Protein AF-A0A5K1JCV7-F1 (afdb_monomer_lite)

Sequence (174 aa):
MKKRFTVLFACLVVMIGLAACSSNNKSEEPQYVDDTAMETIAKGYEARQDVISEMEQNGENTETSKAYKKFINTELDIDKELKDAKFKDSQMQEDVLSYINSLQGQLDVVENNSPSSDSFYTEWSDAYDKRSSALKVLVEKYDLTVSDKYKDDFDDIVANGTAATKKNEQADGQ

pLDDT: mean 85.9, std 20.49, range [32.56, 98.88]

Organism: NCBI:txid74426

Secondary structure (DSSP, 8-state)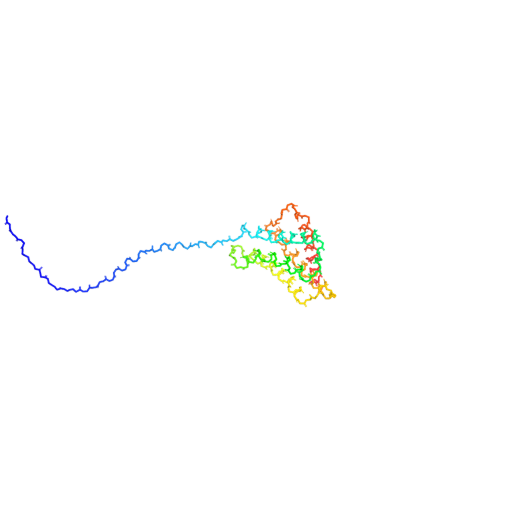:
-------------------------------B-TTTHHHHHHHHHHHHHHHHHHHHHTT--SSSHHHHHHHHHHHHHHHGGGTS-B-SSHHHHHHHHHHHHHHHHHHHHHHHS-TTSHHHHHHHHHHHHHHHHHHHHHHHHH-----GGGHHHHHHHHHHHHHHHHHHHHHHT-

Radius of gyration: 29.55 Å; chains: 1; bounding box: 93×77×57 Å

Structure (mmCIF, N/CA/C/O backbone):
data_AF-A0A5K1JCV7-F1
#
_entry.id   AF-A0A5K1JCV7-F1
#
loop_
_atom_site.group_PDB
_atom_site.id
_atom_site.type_symbol
_atom_site.label_atom_id
_atom_site.label_alt_id
_atom_site.label_comp_id
_atom_site.label_asym_id
_atom_site.label_entity_id
_atom_site.label_seq_id
_atom_site.pdbx_PDB_ins_code
_atom_site.Cartn_x
_atom_site.Cartn_y
_atom_site.Cartn_z
_atom_site.occupancy
_atom_site.B_iso_or_equiv
_atom_site.auth_seq_id
_atom_site.auth_comp_id
_atom_site.auth_asym_id
_atom_site.auth_atom_id
_atom_site.pdbx_PDB_model_num
ATOM 1 N N . MET A 1 1 ? -69.815 57.178 33.470 1.00 33.91 1 MET A N 1
ATOM 2 C CA . MET A 1 1 ? -69.614 58.157 32.377 1.00 33.91 1 MET A CA 1
ATOM 3 C C . MET A 1 1 ? -68.323 58.912 32.624 1.00 33.91 1 MET A C 1
ATOM 5 O O . MET A 1 1 ? -68.276 59.577 33.641 1.00 33.91 1 MET A O 1
ATOM 9 N N . LYS A 1 2 ? -67.384 58.870 31.660 1.00 32.56 2 LYS A N 1
ATOM 10 C CA . LYS A 1 2 ? -66.310 59.864 31.426 1.00 32.56 2 LYS A CA 1
ATOM 11 C C . LYS A 1 2 ? -65.261 59.989 32.554 1.00 32.56 2 LYS A C 1
ATOM 13 O O . LYS A 1 2 ? -65.594 59.969 33.718 1.00 32.56 2 LYS A O 1
ATOM 18 N N . LYS A 1 3 ? -63.969 60.179 32.325 1.00 34.06 3 LYS A N 1
ATOM 19 C CA . LYS A 1 3 ? -63.093 60.266 31.153 1.00 34.06 3 LYS A CA 1
ATOM 20 C C . LYS A 1 3 ? -61.672 60.183 31.738 1.00 34.06 3 LYS A C 1
ATOM 22 O O . LYS A 1 3 ? -61.443 60.625 32.858 1.00 34.06 3 LYS A O 1
ATOM 27 N N . ARG A 1 4 ? -60.749 59.616 30.967 1.00 47.28 4 ARG A N 1
ATOM 28 C CA . ARG A 1 4 ? -59.313 59.533 31.264 1.00 47.28 4 ARG A CA 1
ATOM 29 C C . ARG A 1 4 ? -58.682 60.932 31.314 1.00 47.28 4 ARG A C 1
ATOM 31 O O . ARG A 1 4 ? -58.948 61.707 30.405 1.00 47.28 4 ARG A O 1
ATOM 38 N N . PHE A 1 5 ? -57.835 61.184 32.311 1.00 44.97 5 PHE A N 1
ATOM 39 C CA . PHE A 1 5 ? -56.805 62.237 32.390 1.00 44.97 5 PHE A CA 1
ATOM 40 C C . PHE A 1 5 ? -55.747 61.689 33.366 1.00 44.97 5 PHE A C 1
ATOM 42 O O . PHE A 1 5 ? -56.102 61.360 34.491 1.00 44.97 5 PHE A O 1
ATOM 49 N N . THR A 1 6 ? -54.555 61.271 32.938 1.00 43.47 6 THR A N 1
ATOM 50 C CA . THR A 1 6 ? -53.340 62.055 32.613 1.00 43.47 6 THR A CA 1
ATOM 51 C C . THR A 1 6 ? -52.283 61.683 33.649 1.00 43.47 6 THR A C 1
ATOM 53 O O . THR A 1 6 ? -52.651 61.490 34.800 1.00 43.47 6 THR A O 1
ATOM 56 N N . VAL A 1 7 ? -51.016 61.574 33.230 1.00 48.09 7 VAL A N 1
ATOM 57 C CA . VAL A 1 7 ? -49.760 61.928 33.943 1.00 48.09 7 VAL A CA 1
ATOM 58 C C . VAL A 1 7 ? -48.628 61.161 33.230 1.00 48.09 7 VAL A C 1
ATOM 60 O O . VAL A 1 7 ? -48.697 59.946 33.097 1.00 48.09 7 VAL A O 1
ATOM 63 N N . LEU A 1 8 ? -47.802 61.858 32.438 1.00 42.03 8 LEU A N 1
ATOM 64 C CA . LEU A 1 8 ? -46.521 62.510 32.799 1.00 42.03 8 LEU A CA 1
ATOM 65 C C . LEU A 1 8 ? -45.375 61.467 32.834 1.00 42.03 8 LEU A C 1
ATOM 67 O O . LEU A 1 8 ? -45.424 60.544 33.630 1.00 42.03 8 LEU A O 1
ATOM 71 N N . PHE A 1 9 ? -44.501 61.399 31.826 1.00 40.94 9 PHE A N 1
ATOM 72 C CA . PHE A 1 9 ? -43.263 62.175 31.592 1.00 40.94 9 PHE A CA 1
ATOM 73 C C . PHE A 1 9 ? -42.030 61.665 32.368 1.00 40.94 9 PHE A C 1
ATOM 75 O O . PHE A 1 9 ? -42.054 61.564 33.587 1.00 40.94 9 PHE A O 1
ATOM 82 N N . ALA A 1 10 ? -40.951 61.489 31.593 1.00 38.91 10 ALA A N 1
ATOM 83 C CA . ALA A 1 10 ? -39.525 61.408 31.939 1.00 38.91 10 ALA A CA 1
ATOM 84 C C . ALA A 1 10 ? -38.915 60.076 32.438 1.00 38.91 10 ALA A C 1
ATOM 86 O O . ALA A 1 10 ? -39.069 59.687 33.586 1.00 38.91 10 ALA A O 1
ATOM 87 N N . CYS A 1 11 ? -38.111 59.500 31.527 1.00 35.22 11 CYS A N 1
ATOM 88 C CA . CYS A 1 11 ? -36.729 59.012 31.684 1.00 35.22 11 CYS A CA 1
ATOM 89 C C . CYS A 1 11 ? -36.390 58.034 32.824 1.00 35.22 11 CYS A C 1
ATOM 91 O O . CYS A 1 11 ? -36.505 58.393 33.985 1.00 35.22 11 CYS A O 1
ATOM 93 N N . LEU A 1 12 ? -35.768 56.885 32.504 1.00 34.41 12 LEU A N 1
ATOM 94 C CA . LEU A 1 12 ? -34.302 56.676 32.554 1.00 34.41 12 LEU A CA 1
ATOM 95 C C . LEU A 1 12 ? -33.937 55.166 32.417 1.00 34.41 12 LEU A C 1
ATOM 97 O O . LEU A 1 12 ? -34.594 54.308 32.989 1.00 34.41 12 LEU A O 1
ATOM 101 N N . VAL A 1 13 ? -32.823 54.908 31.717 1.00 45.09 13 VAL A N 1
ATOM 102 C CA . VAL A 1 13 ? -31.886 53.751 31.768 1.00 45.09 13 VAL A CA 1
ATOM 103 C C . VAL A 1 13 ? -32.326 52.343 31.316 1.00 45.09 13 VAL A C 1
ATOM 105 O O . VAL A 1 13 ? -32.918 51.560 32.046 1.00 45.09 13 VAL A O 1
ATOM 108 N N . VAL A 1 14 ? -31.866 52.008 30.104 1.00 46.94 14 VAL A N 1
ATOM 109 C CA . VAL A 1 14 ? -31.090 50.812 29.704 1.00 46.94 14 VAL A CA 1
ATOM 110 C C . VAL A 1 14 ? -30.945 49.685 30.744 1.00 46.94 14 VAL A C 1
ATOM 112 O O . VAL A 1 14 ? -30.194 49.815 31.703 1.00 46.94 14 VAL A O 1
ATOM 115 N N . MET A 1 15 ? -31.466 48.497 30.429 1.00 47.16 15 MET A N 1
ATOM 116 C CA . MET A 1 15 ? -30.740 47.255 30.707 1.00 47.16 15 MET A CA 1
ATOM 117 C C . MET A 1 15 ? -30.824 46.319 29.507 1.00 47.16 15 MET A C 1
ATOM 119 O O . MET A 1 15 ? -31.894 45.954 29.026 1.00 47.16 15 MET A O 1
ATOM 123 N N . ILE A 1 16 ? -29.634 45.987 29.024 1.00 54.09 16 ILE A N 1
ATOM 124 C CA . ILE A 1 16 ? -29.332 45.013 27.989 1.00 54.09 16 ILE A CA 1
ATOM 125 C C . ILE A 1 16 ? -29.766 43.644 28.513 1.00 54.09 16 ILE A C 1
ATOM 127 O O . ILE A 1 16 ? -29.122 43.073 29.386 1.00 54.09 16 ILE A O 1
ATOM 131 N N . GLY A 1 17 ? -30.862 43.124 27.974 1.00 45.66 17 GLY A N 1
ATOM 132 C CA . GLY A 1 17 ? -31.180 41.705 28.014 1.00 45.66 17 GLY A CA 1
ATOM 133 C C . GLY A 1 17 ? -30.948 41.140 26.624 1.00 45.66 17 GLY A C 1
ATOM 134 O O . GLY A 1 17 ? -31.877 41.090 25.822 1.00 45.66 17 GLY A O 1
ATOM 135 N N . LEU A 1 18 ? -29.707 40.759 26.312 1.00 46.28 18 LEU A N 1
ATOM 136 C CA . LEU A 1 18 ? -29.426 39.892 25.170 1.00 46.28 18 LEU A CA 1
ATOM 137 C C . LEU A 1 18 ? -30.075 38.534 25.457 1.00 46.28 18 LEU A C 1
ATOM 139 O O . LEU A 1 18 ? -29.442 37.626 25.985 1.00 46.28 18 LEU A O 1
ATOM 143 N N . ALA A 1 19 ? -31.343 38.383 25.084 1.00 53.62 19 ALA A N 1
ATOM 144 C CA . ALA A 1 19 ? -31.900 37.085 24.740 1.00 53.62 19 ALA A CA 1
ATOM 145 C C . ALA A 1 19 ? -31.336 36.689 23.365 1.00 53.62 19 ALA A C 1
ATOM 147 O O . ALA A 1 19 ? -32.049 36.640 22.367 1.00 53.62 19 ALA A O 1
ATOM 148 N N . ALA A 1 20 ? -30.020 36.473 23.302 1.00 44.03 20 ALA A N 1
ATOM 149 C CA . ALA A 1 20 ? -29.423 35.716 22.219 1.00 44.03 20 ALA A CA 1
ATOM 150 C C . ALA A 1 20 ? -29.732 34.257 22.540 1.00 44.03 20 ALA A C 1
ATOM 152 O O . ALA A 1 20 ? -29.146 33.667 23.448 1.00 44.03 20 ALA A O 1
ATOM 153 N N . CYS A 1 21 ? -30.756 33.734 21.868 1.00 48.34 21 CYS A N 1
ATOM 154 C CA . CYS A 1 21 ? -31.132 32.334 21.907 1.00 48.34 21 CYS A CA 1
ATOM 155 C C . CYS A 1 21 ? -29.874 31.470 21.849 1.00 48.34 21 CYS A C 1
ATOM 157 O O . CYS A 1 21 ? -29.039 31.645 20.966 1.00 48.34 21 CYS A O 1
ATOM 159 N N . SER A 1 22 ? -29.757 30.574 22.827 1.00 41.28 22 SER A N 1
ATOM 160 C CA . SER A 1 22 ? -28.771 29.506 22.868 1.00 41.28 22 SER A CA 1
ATOM 161 C C . SER A 1 22 ? -28.784 28.789 21.520 1.00 41.28 22 SER A C 1
ATOM 163 O O . SER A 1 22 ? -29.685 28.006 21.220 1.00 41.28 22 SER A O 1
ATOM 165 N N . SER A 1 23 ? -27.814 29.128 20.674 1.00 41.38 23 SER A N 1
ATOM 166 C CA . SER A 1 23 ? -27.478 28.336 19.508 1.00 41.38 23 SER A CA 1
ATOM 167 C C . SER A 1 23 ? -27.117 26.960 20.038 1.00 41.38 23 SER A C 1
ATOM 169 O O . SER A 1 23 ? -26.176 26.816 20.820 1.00 41.38 23 SER A O 1
ATOM 171 N N . ASN A 1 24 ? -27.921 25.978 19.649 1.00 48.03 24 ASN A N 1
ATOM 172 C CA . ASN A 1 24 ? -27.662 24.557 19.797 1.00 48.03 24 ASN A CA 1
ATOM 173 C C . ASN A 1 24 ? -26.322 24.230 19.114 1.00 48.03 24 ASN A C 1
ATOM 175 O O . ASN A 1 24 ? -26.288 23.733 17.993 1.00 48.03 24 ASN A O 1
ATOM 179 N N . ASN A 1 25 ? -25.208 24.502 19.787 1.00 43.91 25 ASN A N 1
ATOM 180 C CA . ASN A 1 25 ? -23.924 23.916 19.453 1.00 43.91 25 ASN A CA 1
ATOM 181 C C . ASN A 1 25 ? -23.976 22.483 19.975 1.00 43.91 25 ASN A C 1
ATOM 183 O O . ASN A 1 25 ? -23.444 22.176 21.041 1.00 43.91 25 ASN A O 1
ATOM 187 N N . LYS A 1 26 ? -24.668 21.604 19.241 1.00 44.78 26 LYS A N 1
ATOM 188 C CA . LYS A 1 26 ? -24.309 20.192 19.286 1.00 44.78 26 LYS A CA 1
ATOM 189 C C . LYS A 1 26 ? -22.849 20.167 18.860 1.00 44.78 26 LYS A C 1
ATOM 191 O O . LYS A 1 26 ? -22.553 20.473 17.710 1.00 44.78 26 LYS A O 1
ATOM 196 N N . SER A 1 27 ? -21.942 19.906 19.796 1.00 47.66 27 SER A N 1
ATOM 197 C CA . SER A 1 27 ? -20.624 19.424 19.416 1.00 47.66 27 SER A CA 1
ATOM 198 C C . SER A 1 27 ? -20.884 18.206 18.541 1.00 47.66 27 SER A C 1
ATOM 200 O O . SER A 1 27 ? -21.444 17.226 19.035 1.00 47.66 27 SER A O 1
ATOM 202 N N . GLU A 1 28 ? -20.605 18.299 17.243 1.00 63.03 28 GLU A N 1
ATOM 203 C CA . GLU A 1 28 ? -20.536 17.108 16.408 1.00 63.03 28 GLU A CA 1
ATOM 204 C C . GLU A 1 28 ? -19.524 16.195 17.099 1.00 63.03 28 GLU A C 1
ATOM 206 O O . GLU A 1 28 ? -18.369 16.586 17.301 1.00 63.03 28 GLU A O 1
ATOM 211 N N . GLU A 1 29 ? -19.988 15.048 17.604 1.00 64.38 29 GLU A N 1
ATOM 212 C CA . GLU A 1 29 ? -19.064 14.051 18.125 1.00 64.38 29 GLU A CA 1
ATOM 213 C C . GLU A 1 29 ? -18.050 13.759 17.017 1.00 64.38 29 GLU A C 1
ATOM 215 O O . GLU A 1 29 ? -18.445 13.644 15.852 1.00 64.38 29 GLU A O 1
ATOM 220 N N . PRO A 1 30 ? -16.745 13.718 17.335 1.00 73.31 30 PRO A N 1
ATOM 221 C CA . PRO A 1 30 ? -15.740 13.441 16.327 1.00 73.31 30 PRO A CA 1
ATOM 222 C C . PRO A 1 30 ? -16.081 12.121 15.635 1.00 73.31 30 PRO A C 1
ATOM 224 O O . PRO A 1 30 ? -16.185 11.085 16.286 1.00 73.31 30 PRO A O 1
ATOM 227 N N . GLN A 1 31 ? -16.274 12.175 14.317 1.00 86.81 31 GLN A N 1
ATOM 228 C CA . GLN A 1 31 ? -16.446 10.980 13.508 1.00 86.81 31 GLN A CA 1
ATOM 229 C C . GLN A 1 31 ? -15.107 10.243 13.477 1.00 86.81 31 GLN A C 1
ATOM 231 O O . GLN A 1 31 ? -14.126 10.750 12.928 1.00 86.81 31 GLN A O 1
ATOM 236 N N . TYR A 1 32 ? -15.074 9.088 14.132 1.00 94.94 32 TYR A N 1
ATOM 237 C CA . TYR A 1 32 ? -13.916 8.209 14.179 1.00 94.94 32 TYR A CA 1
ATOM 238 C C . TYR A 1 32 ? -13.933 7.242 12.995 1.00 94.94 32 TYR A C 1
ATOM 240 O O . TYR A 1 32 ? -15.008 6.809 12.580 1.00 94.94 32 TYR A O 1
ATOM 248 N N . VAL A 1 33 ? -12.760 6.921 12.448 1.00 97.06 33 VAL A N 1
ATOM 249 C CA . VAL A 1 33 ? -12.633 6.076 11.245 1.00 97.06 33 VAL A CA 1
ATOM 250 C C . VAL A 1 33 ? -12.242 4.628 11.542 1.00 97.06 33 VAL A C 1
ATOM 252 O O . VAL A 1 33 ? -12.013 3.878 10.600 1.00 97.06 33 VAL A O 1
ATOM 255 N N . ASP A 1 34 ? -12.178 4.223 12.813 1.00 97.19 34 ASP A N 1
ATOM 256 C CA . ASP A 1 34 ? -11.730 2.891 13.246 1.00 97.19 34 ASP A CA 1
ATOM 257 C C . ASP A 1 34 ? -12.453 1.751 12.500 1.00 97.19 34 ASP A C 1
ATOM 259 O O . ASP A 1 34 ? -11.813 0.819 12.023 1.00 97.19 34 ASP A O 1
ATOM 263 N N . ASP A 1 35 ? -13.771 1.876 12.306 1.00 96.19 35 ASP A N 1
ATOM 264 C CA . ASP A 1 35 ? -14.597 0.860 11.633 1.00 96.19 35 ASP A CA 1
ATOM 265 C C . ASP A 1 35 ? -14.448 0.860 10.097 1.00 96.19 35 ASP A C 1
ATOM 267 O O . ASP A 1 35 ? -14.880 -0.078 9.431 1.00 96.19 35 ASP A O 1
ATOM 271 N N . THR A 1 36 ? -13.868 1.913 9.512 1.00 97.19 36 THR A N 1
ATOM 272 C CA . THR A 1 36 ? -13.788 2.110 8.051 1.00 97.19 36 THR A CA 1
ATOM 273 C C . THR A 1 36 ? -12.361 2.154 7.513 1.00 97.19 36 THR A C 1
ATOM 275 O O . THR A 1 36 ? -12.161 2.076 6.304 1.00 97.19 36 THR A O 1
ATOM 278 N N . ALA A 1 37 ? -11.353 2.278 8.379 1.00 98.31 37 ALA A N 1
ATOM 279 C CA . ALA A 1 37 ? -9.964 2.459 7.967 1.00 98.31 37 ALA A CA 1
ATOM 280 C C . ALA A 1 37 ? -9.453 1.281 7.126 1.00 98.31 37 ALA A C 1
ATOM 282 O O . ALA A 1 37 ? -8.820 1.500 6.095 1.00 98.31 37 ALA A O 1
ATOM 283 N N . MET A 1 38 ? -9.772 0.043 7.521 1.00 98.69 38 MET A N 1
ATOM 284 C CA . MET A 1 38 ? -9.353 -1.145 6.768 1.00 98.69 38 MET A CA 1
ATOM 285 C C . MET A 1 38 ? -10.054 -1.238 5.411 1.00 98.69 38 MET A C 1
ATOM 287 O O . MET A 1 38 ? -9.424 -1.607 4.427 1.00 98.69 38 MET A O 1
ATOM 291 N N . GLU A 1 39 ? -11.324 -0.832 5.322 1.00 98.50 39 GLU A N 1
ATOM 292 C CA . GLU A 1 39 ? -12.042 -0.774 4.044 1.00 98.50 39 GLU A CA 1
ATOM 293 C C . GLU A 1 39 ? -11.408 0.252 3.092 1.00 98.50 39 GLU A C 1
ATOM 295 O O . GLU A 1 39 ? -11.267 -0.012 1.899 1.00 98.50 39 GLU A O 1
ATOM 300 N N . THR A 1 40 ? -11.000 1.417 3.604 1.00 98.56 40 THR A N 1
ATOM 301 C CA . THR A 1 40 ? -10.296 2.429 2.805 1.00 98.56 40 THR A CA 1
ATOM 302 C C . THR A 1 40 ? -8.951 1.906 2.302 1.00 98.56 40 THR A C 1
ATOM 304 O O . THR A 1 40 ? -8.694 1.996 1.105 1.00 98.56 40 THR A O 1
ATOM 307 N N . ILE A 1 41 ? -8.150 1.282 3.173 1.00 98.81 41 ILE A N 1
ATOM 308 C CA . ILE A 1 41 ? -6.852 0.697 2.798 1.00 98.81 41 ILE A CA 1
ATOM 309 C C . ILE A 1 41 ? -7.017 -0.415 1.760 1.00 98.81 41 ILE A C 1
ATOM 311 O O . ILE A 1 41 ? -6.268 -0.467 0.785 1.00 98.81 41 ILE A O 1
ATOM 315 N N . ALA A 1 42 ? -8.020 -1.281 1.926 1.00 98.88 42 ALA A N 1
ATOM 316 C CA . ALA A 1 42 ? -8.340 -2.307 0.942 1.00 98.88 42 ALA A CA 1
ATOM 317 C C . ALA A 1 42 ? -8.656 -1.677 -0.422 1.00 98.88 42 ALA A C 1
ATOM 319 O O . ALA A 1 42 ? -8.051 -2.053 -1.422 1.00 98.88 42 ALA A O 1
ATOM 320 N N . LYS A 1 43 ? -9.516 -0.650 -0.468 1.00 98.81 43 LYS A N 1
ATOM 321 C CA . LYS A 1 43 ? -9.820 0.080 -1.713 1.00 98.81 43 LYS A CA 1
ATOM 322 C C . LYS A 1 43 ? -8.575 0.698 -2.347 1.00 98.81 43 LYS A C 1
ATOM 324 O O . LYS A 1 43 ? -8.443 0.649 -3.569 1.00 98.81 43 LYS A O 1
ATOM 329 N N . GLY A 1 44 ? -7.675 1.268 -1.545 1.00 98.81 44 GLY A N 1
ATOM 330 C CA . GLY A 1 44 ? -6.396 1.806 -2.011 1.00 98.81 44 GLY A CA 1
ATOM 331 C C . GLY A 1 44 ? -5.537 0.735 -2.683 1.00 98.81 44 GLY A C 1
ATOM 332 O O . GLY A 1 44 ? -5.112 0.904 -3.832 1.00 98.81 44 GLY A O 1
ATOM 333 N N . TYR A 1 45 ? -5.338 -0.390 -1.992 1.00 98.81 45 TYR A N 1
ATOM 334 C CA . TYR A 1 45 ? -4.576 -1.531 -2.497 1.00 98.81 45 TYR A CA 1
ATOM 335 C C . TYR A 1 45 ? -5.162 -2.067 -3.809 1.00 98.81 45 TYR A C 1
ATOM 337 O O . TYR A 1 45 ? -4.446 -2.229 -4.799 1.00 98.81 45 TYR A O 1
ATOM 345 N N . GLU A 1 46 ? -6.471 -2.312 -3.842 1.00 98.88 46 GLU A N 1
ATOM 346 C CA . GLU A 1 46 ? -7.164 -2.869 -5.005 1.00 98.88 46 GLU A CA 1
ATOM 347 C C . GLU A 1 46 ? -7.130 -1.930 -6.209 1.00 98.88 46 GLU A C 1
ATOM 349 O O . GLU A 1 46 ? -6.866 -2.374 -7.325 1.00 98.88 46 GLU A O 1
ATOM 354 N N . ALA A 1 47 ? -7.315 -0.624 -5.996 1.00 98.81 47 ALA A N 1
ATOM 355 C CA . ALA A 1 47 ? -7.233 0.363 -7.068 1.00 98.81 47 ALA A CA 1
ATOM 356 C C . ALA A 1 47 ? -5.836 0.400 -7.705 1.00 98.81 47 ALA A C 1
ATOM 358 O O . ALA A 1 47 ? -5.699 0.569 -8.919 1.00 98.81 47 ALA A O 1
ATOM 359 N N . ARG A 1 48 ? -4.783 0.197 -6.906 1.00 98.62 48 ARG A N 1
ATOM 360 C CA . ARG A 1 48 ? -3.429 0.002 -7.427 1.00 98.62 48 ARG A CA 1
ATOM 361 C C . ARG A 1 48 ? -3.324 -1.254 -8.289 1.00 98.62 48 ARG A C 1
ATOM 363 O O . ARG A 1 48 ? -2.723 -1.179 -9.361 1.00 98.62 48 ARG A O 1
ATOM 370 N N . GLN A 1 49 ? -3.897 -2.373 -7.854 1.00 98.50 49 GLN A N 1
ATOM 371 C CA . GLN A 1 49 ? -3.875 -3.610 -8.638 1.00 98.50 49 GLN A CA 1
ATOM 372 C C . GLN A 1 49 ? -4.679 -3.493 -9.938 1.00 98.50 49 GLN A C 1
ATOM 374 O O . GLN A 1 49 ? -4.236 -3.995 -10.972 1.00 98.50 49 GLN A O 1
ATOM 379 N N . ASP A 1 50 ? -5.799 -2.762 -9.932 1.00 98.62 50 ASP A N 1
ATOM 380 C CA . ASP A 1 50 ? -6.555 -2.440 -11.148 1.00 98.62 50 ASP A CA 1
ATOM 381 C C . ASP A 1 50 ? -5.684 -1.683 -12.154 1.00 98.62 50 ASP A C 1
ATOM 383 O O . ASP A 1 50 ? -5.646 -2.039 -13.331 1.00 98.62 50 ASP A O 1
ATOM 387 N N . VAL A 1 51 ? -4.938 -0.673 -11.695 1.00 98.62 51 VAL A N 1
ATOM 388 C CA . VAL A 1 51 ? -4.043 0.109 -12.559 1.00 98.62 51 VAL A CA 1
ATOM 389 C C . VAL A 1 51 ? -2.926 -0.752 -13.148 1.00 98.62 51 VAL A C 1
ATOM 391 O O . VAL A 1 51 ? -2.620 -0.606 -14.331 1.00 98.62 51 VAL A O 1
ATOM 394 N N . ILE A 1 52 ? -2.312 -1.630 -12.349 1.00 98.19 52 ILE A N 1
ATOM 395 C CA . ILE A 1 52 ? -1.267 -2.554 -12.819 1.00 98.19 52 ILE A CA 1
ATOM 396 C C . ILE A 1 52 ? -1.855 -3.501 -13.872 1.00 98.19 52 ILE A C 1
ATOM 398 O O . ILE A 1 52 ? -1.343 -3.566 -14.989 1.00 98.19 52 ILE A O 1
ATOM 402 N N . SER A 1 53 ? -2.987 -4.133 -13.557 1.00 97.69 53 SER A N 1
ATOM 403 C CA . SER A 1 53 ? -3.687 -5.062 -14.450 1.00 97.69 53 SER A CA 1
ATOM 404 C C . SER A 1 53 ? -4.078 -4.408 -15.779 1.00 97.69 53 SER A C 1
ATOM 406 O O . SER A 1 53 ? -3.909 -5.004 -16.842 1.00 97.69 53 SER A O 1
ATOM 408 N N . GLU A 1 54 ? -4.593 -3.175 -15.745 1.00 98.25 54 GLU A N 1
ATOM 409 C CA . GLU A 1 54 ? -4.956 -2.413 -16.944 1.00 98.25 54 GLU A CA 1
ATOM 410 C C . GLU A 1 54 ? -3.727 -2.139 -17.824 1.00 98.25 54 GLU A C 1
ATOM 412 O O . GLU A 1 54 ? -3.772 -2.330 -19.041 1.00 98.25 54 GLU A O 1
ATOM 417 N N . MET A 1 55 ? -2.612 -1.722 -17.218 1.00 98.25 55 MET A N 1
ATOM 418 C CA . MET A 1 55 ? -1.364 -1.455 -17.936 1.00 98.25 55 MET A CA 1
ATOM 419 C C . MET A 1 55 ? -0.824 -2.716 -18.616 1.00 98.25 55 MET A C 1
ATOM 421 O O . MET A 1 55 ? -0.467 -2.671 -19.794 1.00 98.25 55 MET A O 1
ATOM 425 N N . GLU A 1 56 ? -0.820 -3.848 -17.914 1.00 96.88 56 GLU A N 1
ATOM 426 C CA . GLU A 1 56 ? -0.375 -5.134 -18.460 1.00 96.88 56 GLU A CA 1
ATOM 427 C C . GLU A 1 56 ? -1.260 -5.606 -19.617 1.00 96.88 56 GLU A C 1
ATOM 429 O O . GLU A 1 56 ? -0.751 -6.000 -20.669 1.00 96.88 56 GLU A O 1
ATOM 434 N N . GLN A 1 57 ? -2.585 -5.497 -19.474 1.00 97.56 57 GLN A N 1
ATOM 435 C CA . GLN A 1 57 ? -3.539 -5.825 -20.540 1.00 97.56 57 GLN A CA 1
ATOM 436 C C . GLN A 1 57 ? -3.344 -4.953 -21.788 1.00 97.56 57 GLN A C 1
ATOM 438 O O . GLN A 1 57 ? -3.526 -5.429 -22.910 1.00 97.56 57 GLN A O 1
ATOM 443 N N . ASN A 1 58 ? -2.926 -3.699 -21.604 1.00 97.75 58 ASN A N 1
ATOM 444 C CA . ASN A 1 58 ? -2.617 -2.767 -22.688 1.00 97.75 58 ASN A CA 1
ATOM 445 C C . ASN A 1 58 ? -1.196 -2.937 -23.264 1.00 97.75 58 ASN A C 1
ATOM 447 O O . ASN A 1 58 ? -0.833 -2.232 -24.210 1.00 97.75 58 ASN A O 1
ATOM 451 N N . GLY A 1 59 ? -0.386 -3.857 -22.727 1.00 97.38 59 GLY A N 1
ATOM 452 C CA . GLY A 1 59 ? 1.006 -4.064 -23.138 1.00 97.38 59 GLY A CA 1
ATOM 453 C C . GLY A 1 59 ? 1.945 -2.920 -22.741 1.00 97.38 59 GLY A C 1
ATOM 454 O O . GLY A 1 59 ? 2.977 -2.713 -23.383 1.00 97.38 59 GLY A O 1
ATOM 455 N N . GLU A 1 60 ? 1.584 -2.144 -21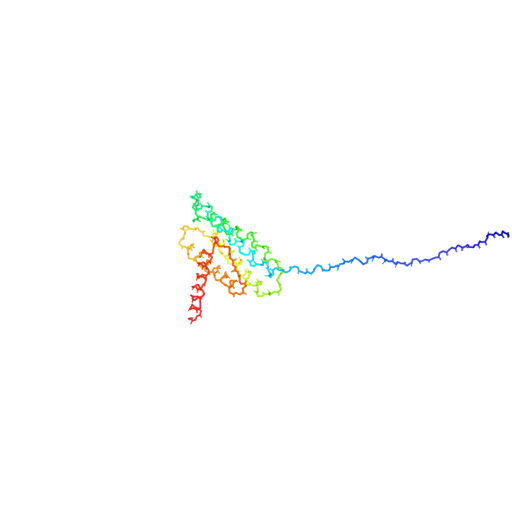.718 1.00 97.56 60 GLU A N 1
ATOM 456 C CA . GLU A 1 60 ? 2.420 -1.079 -21.171 1.00 97.56 60 GLU A CA 1
ATOM 457 C C . GLU A 1 60 ? 3.535 -1.656 -20.285 1.00 97.56 60 GLU A C 1
ATOM 459 O O . GLU A 1 60 ? 3.351 -2.640 -19.574 1.00 97.56 60 GLU A O 1
ATOM 464 N N . ASN A 1 61 ? 4.709 -1.015 -20.290 1.00 95.75 61 ASN A N 1
ATOM 465 C CA . ASN A 1 61 ? 5.804 -1.397 -19.398 1.00 95.75 61 ASN A CA 1
ATOM 466 C C . ASN A 1 61 ? 5.550 -0.871 -17.971 1.00 95.75 61 ASN A C 1
ATOM 468 O O . ASN A 1 61 ? 5.632 0.341 -17.724 1.00 95.75 61 ASN A O 1
ATOM 472 N N . THR A 1 62 ? 5.289 -1.787 -17.037 1.00 95.88 62 THR A N 1
ATOM 473 C CA . THR A 1 62 ? 5.049 -1.506 -15.614 1.00 95.88 62 THR A CA 1
ATOM 474 C C . THR A 1 62 ? 6.328 -1.201 -14.823 1.00 95.88 62 THR A C 1
ATOM 476 O O . THR A 1 62 ? 6.254 -0.612 -13.748 1.00 95.88 62 THR A O 1
ATOM 479 N N . GLU A 1 63 ? 7.510 -1.467 -15.382 1.00 94.62 63 GLU A N 1
ATOM 480 C CA . GLU A 1 63 ? 8.819 -1.247 -14.749 1.00 94.62 63 GLU A CA 1
ATOM 481 C C . GLU A 1 63 ? 9.433 0.119 -15.112 1.00 94.62 63 GLU A C 1
ATOM 483 O O . GLU A 1 63 ? 10.638 0.277 -15.311 1.00 94.62 63 GLU A O 1
ATOM 488 N N . THR A 1 64 ? 8.599 1.153 -15.226 1.00 96.44 64 THR A N 1
ATOM 489 C CA . THR A 1 64 ? 9.045 2.526 -15.511 1.00 96.44 64 THR A CA 1
ATOM 490 C C . THR A 1 64 ? 8.715 3.452 -14.351 1.00 96.44 64 THR A C 1
ATOM 492 O O . THR A 1 64 ? 7.694 3.272 -13.692 1.00 96.44 64 THR A O 1
ATOM 495 N N . SER A 1 65 ? 9.503 4.512 -14.123 1.00 96.62 65 SER A N 1
ATOM 496 C CA . SER A 1 65 ? 9.208 5.470 -13.039 1.00 96.62 65 SER A CA 1
ATOM 497 C C . SER A 1 65 ? 7.799 6.050 -13.160 1.00 96.62 65 SER A C 1
ATOM 499 O O . SER A 1 65 ? 7.152 6.327 -12.158 1.00 96.62 65 SER A O 1
ATOM 501 N N . LYS A 1 66 ? 7.306 6.229 -14.393 1.00 97.62 66 LYS A N 1
ATOM 502 C CA . LYS A 1 66 ? 5.943 6.700 -14.651 1.00 97.62 66 LYS A CA 1
ATOM 503 C C . LYS A 1 66 ? 4.900 5.683 -14.182 1.00 97.62 66 LYS A C 1
ATOM 505 O O . LYS A 1 66 ? 3.935 6.089 -13.543 1.00 97.62 66 LYS A O 1
ATOM 510 N N . ALA A 1 67 ? 5.091 4.402 -14.496 1.00 98.12 67 ALA A N 1
ATOM 511 C CA . ALA A 1 67 ? 4.202 3.330 -14.063 1.00 98.12 67 ALA A CA 1
ATOM 512 C C . ALA A 1 67 ? 4.184 3.207 -12.535 1.00 98.12 67 ALA A C 1
ATOM 514 O O . ALA A 1 67 ? 3.116 3.329 -11.939 1.00 98.12 67 ALA A O 1
ATOM 515 N N . TYR A 1 68 ? 5.364 3.113 -11.911 1.00 98.25 68 TYR A N 1
ATOM 516 C CA . TYR A 1 68 ? 5.516 3.079 -10.456 1.00 98.25 68 TYR A CA 1
ATOM 517 C C . TYR A 1 68 ? 4.793 4.239 -9.770 1.00 98.25 68 TYR A C 1
ATOM 519 O O . TYR A 1 68 ? 3.949 4.033 -8.901 1.00 98.25 68 TYR A O 1
ATOM 527 N N . LYS A 1 69 ? 5.055 5.475 -10.212 1.00 98.50 69 LYS A N 1
ATOM 528 C CA . LYS A 1 69 ? 4.370 6.654 -9.669 1.00 98.50 69 LYS A CA 1
ATOM 529 C C . LYS A 1 69 ? 2.862 6.582 -9.864 1.00 98.50 69 LYS A C 1
ATOM 531 O O . LYS A 1 69 ? 2.147 7.002 -8.964 1.00 98.50 69 LYS A O 1
ATOM 536 N N . LYS A 1 70 ? 2.369 6.090 -11.006 1.00 98.62 70 LYS A N 1
ATOM 537 C CA . LYS A 1 70 ? 0.926 5.999 -11.275 1.00 98.62 70 LYS A CA 1
ATOM 538 C C . LYS A 1 70 ? 0.252 5.123 -10.223 1.00 98.62 70 LYS A C 1
ATOM 540 O O . LYS A 1 70 ? -0.613 5.617 -9.514 1.00 98.62 70 LYS A O 1
ATOM 545 N N . PHE A 1 71 ? 0.681 3.871 -10.075 1.00 98.56 71 PHE A N 1
ATOM 546 C CA . PHE A 1 71 ? -0.006 2.952 -9.172 1.00 98.56 71 PHE A CA 1
ATOM 547 C C . PHE A 1 71 ? 0.228 3.260 -7.683 1.00 98.56 71 PHE A C 1
ATOM 549 O O . PHE A 1 71 ? -0.678 3.043 -6.886 1.00 98.56 71 PHE A O 1
ATOM 556 N N . ILE A 1 72 ? 1.384 3.822 -7.296 1.00 98.69 72 ILE A N 1
ATOM 557 C CA . ILE A 1 72 ? 1.622 4.239 -5.900 1.00 98.69 72 ILE A CA 1
ATOM 558 C C . ILE A 1 72 ? 0.733 5.436 -5.550 1.00 98.69 72 ILE A C 1
ATOM 560 O O . ILE A 1 72 ? 0.111 5.455 -4.492 1.00 98.69 72 ILE A O 1
ATOM 564 N N . ASN A 1 73 ? 0.641 6.430 -6.443 1.00 98.75 73 ASN A N 1
ATOM 565 C CA . ASN A 1 73 ? -0.212 7.592 -6.199 1.00 98.75 73 ASN A CA 1
ATOM 566 C C . ASN A 1 73 ? -1.698 7.232 -6.217 1.00 98.75 73 ASN A C 1
ATOM 568 O O . ASN A 1 73 ? -2.440 7.808 -5.437 1.00 98.75 73 ASN A O 1
ATOM 572 N N . THR A 1 74 ? -2.133 6.272 -7.041 1.00 98.81 74 THR A N 1
ATOM 573 C CA . THR A 1 74 ? -3.521 5.781 -7.014 1.00 98.81 74 THR A CA 1
ATOM 574 C C . THR A 1 74 ? -3.925 5.277 -5.628 1.00 98.81 74 THR A C 1
ATOM 576 O O . THR A 1 74 ? -4.994 5.631 -5.142 1.00 98.81 74 THR A O 1
ATOM 579 N N . GLU A 1 75 ? -3.061 4.496 -4.983 1.00 98.75 75 GLU A N 1
ATOM 580 C CA . GLU A 1 75 ? -3.283 3.983 -3.629 1.00 98.75 75 GLU A CA 1
ATOM 581 C C . GLU A 1 75 ? -3.235 5.112 -2.586 1.00 98.75 75 GLU A C 1
ATOM 583 O O . GLU A 1 75 ? -4.187 5.314 -1.833 1.00 98.75 75 GLU A O 1
ATOM 588 N N . LEU A 1 76 ? -2.183 5.942 -2.622 1.00 98.62 76 LEU A N 1
ATOM 589 C CA . LEU A 1 76 ? -2.038 7.096 -1.727 1.00 98.62 76 LEU A CA 1
ATOM 590 C C . LEU A 1 76 ? -3.201 8.092 -1.828 1.00 98.62 76 LEU A C 1
ATOM 592 O O . LEU A 1 76 ? -3.571 8.693 -0.822 1.00 98.62 76 LEU A O 1
ATOM 596 N N . ASP A 1 77 ? -3.766 8.305 -3.017 1.00 98.50 77 ASP A N 1
ATOM 597 C CA . ASP A 1 77 ? -4.866 9.248 -3.222 1.00 98.50 77 ASP A CA 1
ATOM 598 C C . ASP A 1 77 ? -6.165 8.809 -2.547 1.00 98.50 77 ASP A C 1
ATOM 600 O O . ASP A 1 77 ? -6.973 9.672 -2.198 1.00 98.50 77 ASP A O 1
ATOM 604 N N . ILE A 1 78 ? -6.350 7.505 -2.346 1.00 98.38 78 ILE A N 1
ATOM 605 C CA . ILE A 1 78 ? -7.469 6.940 -1.589 1.00 98.38 78 ILE A CA 1
ATOM 606 C C . ILE A 1 78 ? -7.142 6.982 -0.092 1.00 98.38 78 ILE A C 1
ATOM 608 O O . ILE A 1 78 ? -7.938 7.476 0.705 1.00 98.38 78 ILE A O 1
ATOM 612 N N . ASP A 1 79 ? -5.935 6.557 0.286 1.00 98.06 79 ASP A N 1
ATOM 613 C CA . ASP A 1 79 ? -5.544 6.421 1.692 1.00 98.06 79 ASP A CA 1
ATOM 614 C C . ASP A 1 79 ? -5.270 7.762 2.391 1.00 98.06 79 ASP A C 1
ATOM 616 O O . ASP A 1 79 ? -5.286 7.840 3.622 1.00 98.06 79 ASP A O 1
ATOM 620 N N . LYS A 1 80 ? -5.024 8.849 1.643 1.00 92.44 80 LYS A N 1
ATOM 621 C CA . LYS A 1 80 ? -4.627 10.151 2.214 1.00 92.44 80 LYS A CA 1
ATOM 622 C C . LYS A 1 80 ? -5.625 10.721 3.214 1.00 92.44 80 LYS A C 1
ATOM 624 O O . LYS A 1 80 ? -5.200 11.443 4.112 1.00 92.44 80 LYS A O 1
ATOM 629 N N . GLU A 1 81 ? -6.915 10.406 3.085 1.00 91.69 81 GLU A N 1
ATOM 630 C CA . GLU A 1 81 ? -7.940 10.879 4.023 1.00 91.69 81 GLU A CA 1
ATOM 631 C C . GLU A 1 81 ? -7.701 10.348 5.444 1.00 91.69 81 GLU A C 1
ATOM 633 O O . GLU A 1 81 ? -8.037 11.021 6.417 1.00 91.69 81 GLU A O 1
ATOM 638 N N . LEU A 1 82 ? -7.047 9.190 5.581 1.00 97.25 82 LEU A N 1
ATOM 639 C CA . LEU A 1 82 ? -6.732 8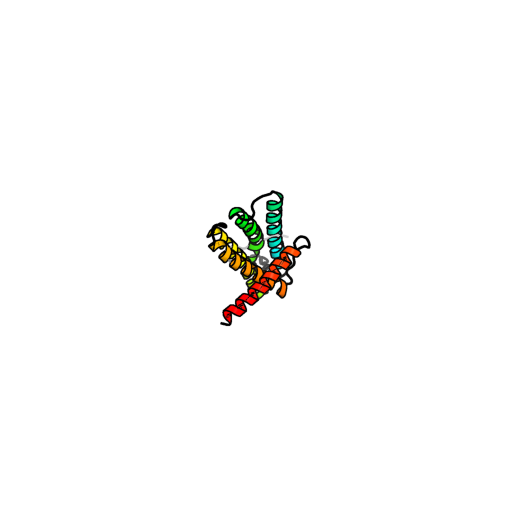.582 6.872 1.00 97.25 82 LEU A CA 1
ATOM 640 C C . LEU A 1 82 ? -5.583 9.285 7.610 1.00 97.25 82 LEU A C 1
ATOM 642 O O . LEU A 1 82 ? -5.475 9.131 8.824 1.00 97.25 82 LEU A O 1
ATOM 646 N N . LYS A 1 83 ? -4.742 10.078 6.923 1.00 94.88 83 LYS A N 1
ATOM 647 C CA . LYS A 1 83 ? -3.595 10.771 7.548 1.00 94.88 83 LYS A CA 1
ATOM 648 C C . LYS A 1 83 ? -4.029 11.748 8.640 1.00 94.88 83 LYS A C 1
ATOM 650 O O . LYS A 1 83 ? -3.415 11.803 9.701 1.00 94.88 83 LYS A O 1
ATOM 655 N N . ASP A 1 84 ? -5.095 12.493 8.365 1.00 93.12 84 ASP A N 1
ATOM 656 C CA . ASP A 1 84 ? -5.634 13.527 9.254 1.00 93.12 84 ASP A CA 1
ATOM 657 C C . ASP A 1 84 ? -6.931 13.080 9.956 1.00 93.12 84 ASP A C 1
ATOM 659 O O . ASP A 1 84 ? -7.556 13.854 10.690 1.00 93.12 84 ASP A O 1
ATOM 663 N N . ALA A 1 85 ? -7.356 11.832 9.732 1.00 95.19 85 ALA A N 1
ATOM 664 C CA . ALA A 1 85 ? -8.559 11.281 10.331 1.00 95.19 85 ALA A CA 1
ATOM 665 C C . ALA A 1 85 ? -8.402 11.077 11.842 1.00 95.19 85 ALA A C 1
ATOM 667 O O . ALA A 1 85 ? -7.313 10.864 12.380 1.00 95.19 85 ALA A O 1
ATOM 668 N N . LYS A 1 86 ? -9.532 11.129 12.550 1.00 95.94 86 LYS A N 1
ATOM 669 C CA . LYS A 1 86 ? -9.570 10.851 13.984 1.00 95.94 86 LYS A CA 1
ATOM 670 C C . LYS A 1 86 ? -9.778 9.362 14.197 1.00 95.94 86 LYS A C 1
ATOM 672 O O . LYS A 1 86 ? -10.747 8.798 13.701 1.00 95.94 86 LYS A O 1
ATOM 677 N N . PHE A 1 87 ? -8.917 8.770 15.006 1.00 97.25 87 PHE A N 1
ATOM 678 C CA . PHE A 1 87 ? -9.060 7.405 15.492 1.00 97.25 87 PHE A CA 1
ATOM 679 C C . PHE A 1 87 ? -9.368 7.432 16.982 1.00 97.25 87 PHE A C 1
ATOM 681 O O . PHE A 1 87 ? -8.924 8.326 17.713 1.00 97.25 87 PHE A O 1
ATOM 688 N N . LYS A 1 88 ? -10.165 6.470 17.428 1.00 96.69 88 LYS A N 1
ATOM 689 C CA . LYS A 1 88 ? -10.399 6.225 18.845 1.00 96.69 88 LYS A CA 1
ATOM 690 C C . LYS A 1 88 ? -9.290 5.343 19.412 1.00 96.69 88 LYS A C 1
ATOM 692 O O . LYS A 1 88 ? -8.845 5.588 20.533 1.00 96.69 88 LYS A O 1
ATOM 697 N N . ASP A 1 89 ? -8.842 4.356 18.642 1.00 97.69 89 ASP A N 1
ATOM 698 C CA . ASP A 1 89 ? -7.672 3.532 18.920 1.00 97.69 89 ASP A CA 1
ATOM 699 C C . ASP A 1 89 ? -6.399 4.207 18.382 1.00 97.69 89 ASP A C 1
ATOM 701 O O . ASP A 1 89 ? -6.127 4.243 17.180 1.00 97.69 89 ASP A O 1
ATOM 705 N N . SER A 1 90 ? -5.586 4.738 19.297 1.00 97.38 90 SER A N 1
ATOM 706 C CA . SER A 1 90 ? -4.315 5.375 18.949 1.00 97.38 90 SER A CA 1
ATOM 707 C C . SER A 1 90 ? -3.304 4.407 18.333 1.00 97.38 90 SER A C 1
ATOM 709 O O . SER A 1 90 ? -2.457 4.841 17.558 1.00 97.38 90 SER A O 1
ATOM 711 N N . GLN A 1 91 ? -3.373 3.113 18.664 1.00 98.38 91 GLN A N 1
ATOM 712 C CA . GLN A 1 91 ? -2.484 2.117 18.074 1.00 98.38 91 GLN A CA 1
ATOM 713 C C . GLN A 1 91 ? -2.889 1.817 16.630 1.00 98.38 91 GLN A C 1
ATOM 715 O O . GLN A 1 91 ? -2.019 1.705 15.773 1.00 98.38 91 GLN A O 1
ATOM 720 N N . MET A 1 92 ? -4.194 1.742 16.345 1.00 98.44 92 MET A N 1
ATOM 721 C CA . MET A 1 92 ? -4.672 1.615 14.964 1.00 98.44 92 MET A CA 1
ATOM 722 C C . MET A 1 92 ? -4.238 2.817 14.126 1.00 98.44 92 MET A C 1
ATOM 724 O O . MET A 1 92 ? -3.775 2.637 13.003 1.00 98.44 92 MET A O 1
ATOM 728 N N . GLN A 1 93 ? -4.323 4.030 14.679 1.00 98.31 93 GLN A N 1
ATOM 729 C CA . GLN A 1 93 ? -3.819 5.222 14.000 1.00 98.31 93 GLN A CA 1
ATOM 730 C C . GLN A 1 93 ? -2.334 5.097 13.651 1.00 98.31 93 GLN A C 1
ATOM 732 O O . GLN A 1 93 ? -1.944 5.385 12.524 1.00 98.31 93 GLN A O 1
ATOM 737 N N . GLU A 1 94 ? -1.504 4.677 14.607 1.00 98.44 94 GLU A N 1
ATOM 738 C CA . GLU A 1 94 ? -0.067 4.504 14.391 1.00 98.44 94 GLU A CA 1
ATOM 739 C C . GLU A 1 94 ? 0.225 3.466 13.299 1.00 98.44 94 GLU A C 1
ATOM 741 O O . GLU A 1 94 ? 1.021 3.733 12.397 1.00 98.44 94 GLU A O 1
ATOM 746 N N . ASP A 1 95 ? -0.459 2.323 13.324 1.00 98.75 95 ASP A N 1
ATOM 747 C CA . ASP A 1 95 ? -0.254 1.248 12.353 1.00 98.75 95 ASP A CA 1
ATOM 748 C C . ASP A 1 95 ? -0.738 1.645 10.944 1.00 98.75 95 ASP A C 1
ATOM 750 O O . ASP A 1 95 ? -0.054 1.380 9.952 1.00 98.75 95 ASP A O 1
ATOM 754 N N . VAL A 1 96 ? -1.866 2.360 10.842 1.00 98.69 96 VAL A N 1
ATOM 755 C CA . VAL A 1 96 ? -2.358 2.943 9.580 1.00 98.69 96 VAL A CA 1
ATOM 756 C C . VAL A 1 96 ? -1.371 3.974 9.034 1.00 98.69 96 VAL A C 1
ATOM 758 O O . VAL A 1 96 ? -1.027 3.941 7.851 1.00 98.69 96 VAL A O 1
ATOM 761 N N . LEU A 1 97 ? -0.863 4.874 9.881 1.00 98.50 97 LEU A N 1
ATOM 762 C CA . LEU A 1 97 ? 0.140 5.857 9.469 1.00 98.50 97 LEU A CA 1
ATOM 763 C C . LEU A 1 97 ? 1.450 5.185 9.051 1.00 98.50 97 LEU A C 1
ATOM 765 O O . LEU A 1 97 ? 2.076 5.627 8.090 1.00 98.50 97 LEU A O 1
ATOM 769 N N . SER A 1 98 ? 1.855 4.106 9.722 1.00 98.50 98 SER A N 1
ATOM 770 C CA . SER A 1 98 ? 3.021 3.301 9.348 1.00 98.50 98 SER A CA 1
ATOM 771 C C . SER A 1 98 ? 2.870 2.720 7.939 1.00 98.50 98 SER A C 1
ATOM 773 O O . SER A 1 98 ? 3.763 2.876 7.100 1.00 98.50 98 SER A O 1
ATOM 775 N N . TYR A 1 99 ? 1.704 2.147 7.629 1.00 98.69 99 TYR A N 1
ATOM 776 C CA . TYR A 1 99 ? 1.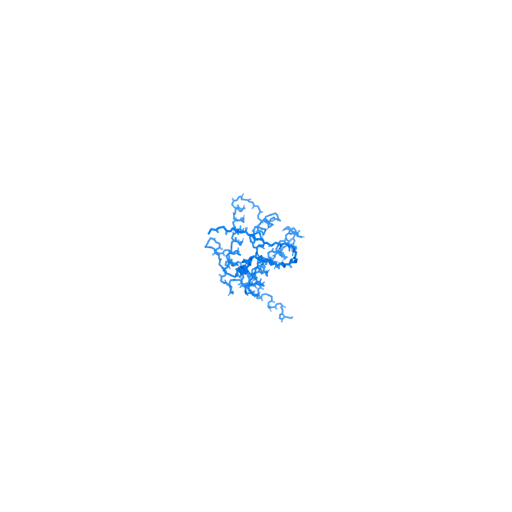381 1.672 6.286 1.00 98.69 99 TYR A CA 1
ATOM 777 C C . TYR A 1 99 ? 1.423 2.798 5.242 1.00 98.69 99 TYR A C 1
ATOM 779 O O . TYR A 1 99 ? 2.134 2.682 4.241 1.00 98.69 99 TYR A O 1
ATOM 787 N N . ILE A 1 100 ? 0.769 3.931 5.492 1.00 98.62 100 ILE A N 1
ATOM 788 C CA . ILE A 1 100 ? 0.762 5.062 4.551 1.00 98.62 100 ILE A CA 1
ATOM 789 C C . ILE A 1 100 ? 2.175 5.635 4.343 1.00 98.62 100 ILE A C 1
ATOM 791 O O . ILE A 1 100 ? 2.561 5.983 3.225 1.00 98.62 100 ILE A O 1
ATOM 795 N N . ASN A 1 101 ? 2.986 5.701 5.398 1.00 98.38 101 ASN A N 1
ATOM 796 C CA . ASN A 1 101 ? 4.378 6.135 5.300 1.00 98.38 101 ASN A CA 1
ATOM 797 C C . ASN A 1 101 ? 5.235 5.140 4.504 1.00 98.38 101 ASN A C 1
ATOM 799 O O . ASN A 1 101 ? 6.170 5.556 3.823 1.00 98.38 101 ASN A O 1
ATOM 803 N N . SER A 1 102 ? 4.912 3.843 4.529 1.00 98.38 102 SER A N 1
ATOM 804 C CA . SER A 1 102 ? 5.592 2.851 3.688 1.00 98.38 102 SER A CA 1
ATOM 805 C C . SER A 1 102 ? 5.325 3.072 2.191 1.00 98.38 102 SER A C 1
ATOM 807 O O . SER A 1 102 ? 6.243 2.941 1.381 1.00 98.38 102 SER A O 1
ATOM 809 N N . LEU A 1 103 ? 4.109 3.501 1.825 1.00 98.56 103 LEU A N 1
ATOM 810 C CA . LEU A 1 103 ? 3.759 3.895 0.456 1.00 98.56 103 LEU A CA 1
ATOM 811 C C . LEU A 1 103 ? 4.511 5.153 0.023 1.00 98.56 103 LEU A C 1
ATOM 813 O O . LEU A 1 103 ? 5.040 5.210 -1.086 1.00 98.56 103 LEU A O 1
ATOM 817 N N . GLN A 1 104 ? 4.612 6.141 0.916 1.00 98.38 104 GLN A N 1
ATOM 818 C CA . GLN A 1 104 ? 5.431 7.324 0.667 1.00 98.38 104 GLN A CA 1
ATOM 819 C C . GLN A 1 104 ? 6.905 6.941 0.472 1.00 98.38 104 GLN A C 1
ATOM 821 O O . GLN A 1 104 ? 7.534 7.419 -0.461 1.00 98.38 104 GLN A O 1
ATOM 826 N N . GLY A 1 105 ? 7.430 6.008 1.270 1.00 98.19 105 GLY A N 1
ATOM 827 C CA . GLY A 1 105 ? 8.784 5.482 1.091 1.00 98.19 105 GLY A CA 1
ATOM 828 C C . GLY A 1 105 ? 8.994 4.817 -0.274 1.00 98.19 105 GLY A C 1
ATOM 829 O O . GLY A 1 105 ? 10.026 5.033 -0.904 1.00 98.19 105 GLY A O 1
ATOM 830 N N . GLN A 1 106 ? 8.011 4.061 -0.778 1.00 98.38 106 GLN A N 1
ATOM 831 C CA . GLN A 1 106 ? 8.052 3.538 -2.149 1.00 98.38 106 GLN A CA 1
ATOM 832 C C . GLN A 1 106 ? 8.083 4.664 -3.191 1.00 98.38 106 GLN A C 1
ATOM 834 O O . GLN A 1 106 ? 8.853 4.589 -4.151 1.00 98.38 106 GLN A O 1
ATOM 839 N N . LEU A 1 107 ? 7.262 5.704 -3.011 1.00 98.38 107 LEU A N 1
ATOM 840 C CA . LEU A 1 107 ? 7.231 6.854 -3.913 1.00 98.38 107 LEU A CA 1
ATOM 841 C C . LEU A 1 107 ? 8.582 7.582 -3.927 1.00 98.38 107 LEU A C 1
ATOM 843 O O . LEU A 1 107 ? 9.116 7.845 -5.004 1.00 98.38 107 LEU A O 1
ATOM 847 N N . ASP A 1 108 ? 9.170 7.820 -2.755 1.00 97.94 108 ASP A N 1
ATOM 848 C CA . ASP A 1 108 ? 10.452 8.506 -2.600 1.00 97.94 108 ASP A CA 1
ATOM 849 C C . ASP A 1 108 ? 11.590 7.756 -3.316 1.00 97.94 108 ASP A C 1
ATOM 851 O O . ASP A 1 108 ? 12.419 8.379 -3.983 1.00 97.94 108 ASP A O 1
ATOM 855 N N . VAL A 1 109 ? 11.623 6.418 -3.249 1.00 97.81 109 VAL A N 1
ATOM 856 C CA . VAL A 1 109 ? 12.611 5.609 -3.989 1.00 97.81 109 VAL A CA 1
ATOM 857 C C . VAL A 1 109 ? 12.491 5.848 -5.494 1.00 97.81 109 VAL A C 1
ATOM 859 O O . VAL A 1 109 ? 13.493 6.089 -6.166 1.00 97.81 109 VAL A O 1
ATOM 862 N N . VAL A 1 110 ? 11.266 5.830 -6.023 1.00 97.31 110 VAL A N 1
ATOM 863 C CA . VAL A 1 110 ? 10.979 6.011 -7.456 1.00 97.31 110 VAL A CA 1
ATOM 864 C C . VAL A 1 110 ? 11.237 7.448 -7.920 1.00 97.31 110 VAL A C 1
ATOM 866 O O . VAL A 1 110 ? 11.511 7.692 -9.099 1.00 97.31 110 VAL A O 1
ATOM 869 N N . GLU A 1 111 ? 11.123 8.426 -7.024 1.00 96.19 111 GLU A N 1
ATOM 870 C CA . GLU A 1 111 ? 11.438 9.824 -7.312 1.00 96.19 111 GLU A CA 1
ATOM 871 C C . GLU A 1 111 ? 12.937 10.101 -7.359 1.00 96.19 111 GLU A C 1
ATOM 873 O O . GLU A 1 111 ? 13.372 10.901 -8.190 1.00 96.19 111 GLU A O 1
ATOM 878 N N . ASN A 1 112 ? 13.712 9.416 -6.519 1.00 95.06 112 ASN A N 1
ATOM 879 C CA . ASN A 1 112 ? 15.141 9.667 -6.361 1.00 95.06 112 ASN A CA 1
ATOM 880 C C . ASN A 1 112 ? 16.033 8.710 -7.166 1.00 95.06 112 ASN A C 1
ATOM 882 O O . ASN A 1 112 ? 17.213 9.002 -7.360 1.00 95.06 112 ASN A O 1
ATOM 886 N N . ASN A 1 113 ? 15.482 7.607 -7.683 1.00 93.50 113 ASN A N 1
ATOM 887 C CA . ASN A 1 113 ? 16.228 6.600 -8.432 1.00 93.50 113 ASN A CA 1
ATOM 888 C C . ASN A 1 113 ? 15.550 6.233 -9.758 1.00 93.50 113 ASN A C 1
ATOM 890 O O . ASN A 1 113 ? 14.326 6.228 -9.896 1.00 93.50 113 ASN A O 1
ATOM 894 N N . SER A 1 114 ? 16.366 5.869 -10.749 1.00 92.62 114 SER A N 1
ATOM 895 C CA . SER A 1 114 ? 15.873 5.282 -11.997 1.00 92.62 114 SER A CA 1
ATOM 896 C C . SER A 1 114 ? 15.642 3.782 -11.805 1.00 92.62 114 SER A C 1
ATOM 898 O O . SER A 1 114 ? 16.575 3.119 -11.369 1.00 92.62 114 SER A O 1
ATOM 900 N N . PRO A 1 115 ? 14.511 3.197 -12.243 1.00 91.19 115 PRO A N 1
ATOM 901 C CA . PRO A 1 115 ? 14.310 1.743 -12.272 1.00 91.19 115 PRO A CA 1
ATOM 902 C C . PRO A 1 115 ? 15.370 0.952 -13.051 1.00 91.19 115 PRO A C 1
ATOM 904 O O . PRO A 1 115 ? 15.470 -0.262 -12.931 1.00 91.19 115 PRO A O 1
ATOM 907 N N . SER A 1 116 ? 16.188 1.638 -13.853 1.00 90.75 116 SER A N 1
ATOM 908 C CA . SER A 1 116 ? 17.332 1.050 -14.548 1.00 90.75 116 SER A CA 1
ATOM 909 C C . SER A 1 116 ? 18.641 1.061 -13.744 1.00 90.75 116 SER A C 1
ATOM 911 O O . SER A 1 116 ? 19.667 0.683 -14.305 1.00 90.75 116 SER A O 1
ATOM 913 N N . SER A 1 117 ? 18.670 1.585 -12.512 1.00 91.50 117 SER A N 1
ATOM 914 C CA . SER A 1 117 ? 19.880 1.628 -11.682 1.00 91.50 117 SER A CA 1
ATOM 915 C C . SER A 1 117 ? 19.960 0.430 -10.741 1.00 91.50 117 SER A C 1
ATOM 917 O O . SER A 1 117 ? 18.952 -0.046 -10.228 1.00 91.50 117 SER A O 1
ATOM 919 N N . ASP A 1 118 ? 21.181 -0.014 -10.445 1.00 88.81 118 ASP A N 1
ATOM 920 C CA . ASP A 1 118 ? 21.403 -1.097 -9.480 1.00 88.81 118 ASP A CA 1
ATOM 921 C C . ASP A 1 118 ? 20.916 -0.712 -8.068 1.00 88.81 118 ASP A C 1
ATOM 923 O O . ASP A 1 118 ? 20.371 -1.547 -7.345 1.00 88.81 118 ASP A O 1
ATOM 927 N N . SER A 1 119 ? 21.060 0.568 -7.691 1.00 89.94 119 SER A N 1
ATOM 928 C CA . SER A 1 119 ? 20.578 1.096 -6.404 1.00 89.94 119 SER A CA 1
ATOM 929 C C . SER A 1 119 ? 19.065 0.970 -6.253 1.00 89.94 119 SER A C 1
ATOM 931 O O . SER A 1 119 ? 18.586 0.657 -5.163 1.00 89.94 119 SER A O 1
ATOM 933 N N . PHE A 1 120 ? 18.317 1.142 -7.349 1.00 93.31 120 PHE A N 1
ATOM 934 C CA . PHE A 1 120 ? 16.863 1.111 -7.322 1.00 93.31 120 PHE A CA 1
ATOM 935 C C . PHE A 1 120 ? 16.345 -0.224 -6.809 1.00 93.31 120 PHE A C 1
ATOM 937 O O . PHE A 1 120 ? 15.494 -0.227 -5.934 1.00 93.31 120 PHE A O 1
ATOM 944 N N . TYR A 1 121 ? 16.868 -1.352 -7.292 1.00 90.56 121 TYR A N 1
ATOM 945 C CA . TYR A 1 121 ? 16.359 -2.666 -6.888 1.00 90.56 121 TYR A CA 1
ATOM 946 C C . TYR A 1 121 ? 16.541 -2.935 -5.394 1.00 90.56 121 TYR A C 1
ATOM 948 O O . TYR A 1 121 ? 15.672 -3.540 -4.771 1.00 90.56 121 TYR A O 1
ATOM 956 N N . THR A 1 122 ? 17.644 -2.458 -4.812 1.00 92.62 122 THR A N 1
ATOM 957 C CA . THR A 1 122 ? 17.906 -2.627 -3.377 1.00 92.62 122 THR A CA 1
ATOM 958 C C . THR A 1 122 ? 16.960 -1.750 -2.561 1.00 92.62 122 THR A C 1
ATOM 960 O O . THR A 1 122 ? 16.245 -2.247 -1.696 1.00 92.62 122 THR A O 1
ATOM 963 N N . GLU A 1 123 ? 16.886 -0.459 -2.887 1.00 95.44 123 GLU A N 1
ATOM 964 C CA . GLU A 1 123 ? 16.035 0.494 -2.169 1.00 95.44 123 GLU A CA 1
ATOM 965 C C . GLU A 1 123 ? 14.540 0.189 -2.348 1.00 95.44 123 GLU A C 1
ATOM 967 O O . GLU A 1 123 ? 13.755 0.309 -1.406 1.00 95.44 123 GLU A O 1
ATOM 972 N N . TRP A 1 124 ? 14.145 -0.262 -3.539 1.00 96.19 124 TRP A N 1
ATOM 973 C CA . TRP A 1 124 ? 12.788 -0.701 -3.839 1.00 96.19 124 TRP A CA 1
ATOM 974 C C . TRP A 1 124 ? 12.424 -1.953 -3.048 1.00 96.19 124 TRP A C 1
ATOM 976 O O . TRP A 1 124 ? 11.340 -1.995 -2.471 1.00 96.19 124 TRP A O 1
ATOM 986 N N . SER A 1 125 ? 13.323 -2.943 -2.971 1.00 94.00 125 SER A N 1
ATOM 987 C CA . SER A 1 125 ? 13.105 -4.144 -2.159 1.00 94.00 125 SER A CA 1
ATOM 988 C C . SER A 1 125 ? 12.903 -3.785 -0.688 1.00 94.00 125 SER A C 1
ATOM 990 O O . SER A 1 125 ? 11.951 -4.257 -0.075 1.00 94.00 125 SER A O 1
ATOM 992 N N . ASP A 1 126 ? 13.734 -2.902 -0.130 1.00 94.25 126 ASP A N 1
ATOM 993 C CA . ASP A 1 126 ? 13.598 -2.476 1.266 1.00 94.25 126 ASP A CA 1
ATOM 994 C C . ASP A 1 126 ? 12.285 -1.707 1.509 1.00 94.25 126 ASP A C 1
ATOM 996 O O . ASP A 1 126 ? 11.628 -1.882 2.540 1.00 94.25 126 ASP A O 1
ATOM 1000 N N . ALA A 1 127 ? 11.868 -0.853 0.569 1.00 96.69 127 ALA A N 1
ATOM 1001 C CA . ALA A 1 127 ? 10.585 -0.153 0.648 1.00 96.69 127 ALA A CA 1
ATOM 1002 C C . ALA A 1 127 ? 9.388 -1.113 0.500 1.00 96.69 127 ALA A C 1
ATOM 1004 O O . ALA A 1 127 ? 8.376 -0.964 1.190 1.00 96.69 127 ALA A O 1
ATOM 1005 N N . TYR A 1 128 ? 9.502 -2.122 -0.366 1.00 96.56 128 TYR A N 1
ATOM 1006 C CA . TYR A 1 128 ? 8.506 -3.175 -0.550 1.00 96.56 128 TYR A CA 1
ATOM 1007 C C . TYR A 1 128 ? 8.350 -4.048 0.701 1.00 96.56 128 TYR A C 1
ATOM 1009 O O . TYR A 1 128 ? 7.223 -4.295 1.135 1.00 96.56 128 TYR A O 1
ATOM 1017 N N . ASP A 1 129 ? 9.454 -4.438 1.337 1.00 96.44 129 ASP A N 1
ATOM 1018 C CA . ASP A 1 129 ? 9.464 -5.210 2.584 1.00 96.44 129 ASP A CA 1
ATOM 1019 C C . ASP A 1 129 ? 8.783 -4.448 3.733 1.00 96.44 129 ASP A C 1
ATOM 1021 O O . ASP A 1 129 ? 8.018 -5.029 4.513 1.00 96.44 129 ASP A O 1
ATOM 1025 N N . LYS A 1 130 ? 8.997 -3.126 3.815 1.00 97.06 130 LYS A N 1
ATOM 1026 C CA . LYS A 1 130 ? 8.322 -2.254 4.792 1.00 97.06 130 LYS A CA 1
ATOM 1027 C C . LYS A 1 130 ? 6.812 -2.205 4.568 1.00 97.06 130 LYS A C 1
ATOM 1029 O O . LYS A 1 130 ? 6.064 -2.395 5.525 1.00 97.06 130 LYS A O 1
ATOM 1034 N N . ARG A 1 131 ? 6.358 -2.014 3.321 1.00 98.38 131 ARG A N 1
ATOM 1035 C CA . ARG A 1 131 ? 4.922 -2.044 2.980 1.00 98.38 131 ARG A CA 1
ATOM 1036 C C . ARG A 1 131 ? 4.297 -3.393 3.310 1.00 98.38 131 ARG A C 1
ATOM 1038 O O . ARG A 1 131 ? 3.242 -3.446 3.931 1.00 98.38 131 ARG A O 1
ATOM 1045 N N . SER A 1 132 ? 4.980 -4.472 2.946 1.00 98.31 132 SER A N 1
ATOM 1046 C CA . SER A 1 132 ? 4.543 -5.844 3.206 1.00 98.31 132 SER A CA 1
ATOM 1047 C C . SER A 1 132 ? 4.393 -6.120 4.705 1.00 98.31 132 SER A C 1
ATOM 1049 O O . SER A 1 132 ? 3.398 -6.693 5.146 1.00 98.31 132 SER A O 1
ATOM 1051 N N . SER A 1 133 ? 5.355 -5.660 5.510 1.00 97.50 133 SER A N 1
ATOM 1052 C CA . SER A 1 133 ? 5.309 -5.790 6.971 1.00 97.50 133 SER A CA 1
ATOM 1053 C C . SER A 1 133 ? 4.171 -4.969 7.585 1.00 97.50 133 SER A C 1
ATOM 1055 O O . SER A 1 133 ? 3.474 -5.464 8.466 1.00 97.50 133 SER A O 1
ATOM 1057 N N . ALA A 1 134 ? 3.939 -3.744 7.103 1.00 98.50 134 ALA A N 1
ATOM 1058 C CA . ALA A 1 134 ? 2.837 -2.912 7.579 1.00 98.50 134 ALA A CA 1
ATOM 1059 C C . ALA A 1 134 ? 1.468 -3.522 7.232 1.00 98.50 134 ALA A C 1
ATOM 1061 O O . ALA A 1 134 ? 0.616 -3.633 8.107 1.00 98.50 134 ALA A O 1
ATOM 1062 N N . LEU A 1 135 ? 1.278 -4.009 5.999 1.00 98.69 135 LEU A N 1
ATOM 1063 C CA . LEU A 1 135 ? 0.057 -4.722 5.600 1.00 98.69 135 LEU A CA 1
ATOM 1064 C C . LEU A 1 135 ? -0.197 -5.951 6.474 1.00 98.69 135 LEU A C 1
ATOM 1066 O O . LEU A 1 135 ? -1.321 -6.162 6.919 1.00 98.69 135 LEU A O 1
ATOM 1070 N N . LYS A 1 136 ? 0.847 -6.725 6.785 1.00 98.06 136 LYS A N 1
ATOM 1071 C CA . LYS A 1 136 ? 0.737 -7.864 7.700 1.00 98.06 136 LYS A CA 1
ATOM 1072 C C . LYS A 1 136 ? 0.219 -7.449 9.081 1.00 98.06 136 LYS A C 1
ATOM 1074 O O . LYS A 1 136 ? -0.675 -8.107 9.602 1.00 98.06 136 LYS A O 1
ATOM 1079 N N . VAL A 1 137 ? 0.746 -6.366 9.658 1.00 98.38 137 VAL A N 1
ATOM 1080 C CA . VAL A 1 137 ? 0.266 -5.842 10.949 1.00 98.38 137 VAL A CA 1
ATOM 1081 C C . VAL A 1 137 ? -1.225 -5.511 10.876 1.00 98.38 137 VAL A C 1
ATOM 1083 O O . VAL A 1 137 ? -1.975 -5.873 11.782 1.00 98.38 137 VAL A O 1
ATOM 1086 N N . LEU A 1 138 ? -1.669 -4.885 9.782 1.00 98.81 138 LEU A N 1
A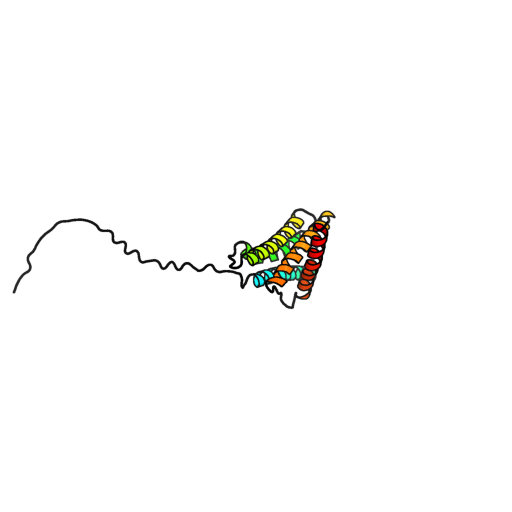TOM 1087 C CA . LEU A 1 138 ? -3.077 -4.541 9.591 1.00 98.81 138 LEU A CA 1
ATOM 1088 C C . LEU A 1 138 ? -3.981 -5.773 9.457 1.00 98.81 138 LEU A C 1
ATOM 1090 O O . LEU A 1 138 ? -5.075 -5.795 10.016 1.00 98.81 138 LEU A O 1
ATOM 1094 N N . VAL A 1 139 ? -3.511 -6.821 8.780 1.00 98.44 139 VAL A N 1
ATOM 1095 C CA . VAL A 1 139 ? -4.213 -8.111 8.699 1.00 98.44 139 VAL A CA 1
ATOM 1096 C C . VAL A 1 139 ? -4.321 -8.760 10.078 1.00 98.44 139 VAL A C 1
ATOM 1098 O O . VAL A 1 139 ? -5.410 -9.135 10.495 1.00 98.44 139 VAL A O 1
ATOM 1101 N N . GLU A 1 140 ? -3.208 -8.881 10.804 1.00 97.94 140 GLU A N 1
ATOM 1102 C CA . GLU A 1 140 ? -3.156 -9.632 12.066 1.00 97.94 140 GLU A CA 1
ATOM 1103 C C . GLU A 1 140 ? -3.895 -8.942 13.221 1.00 97.94 140 GLU A C 1
ATOM 1105 O O . GLU A 1 140 ? -4.387 -9.625 14.121 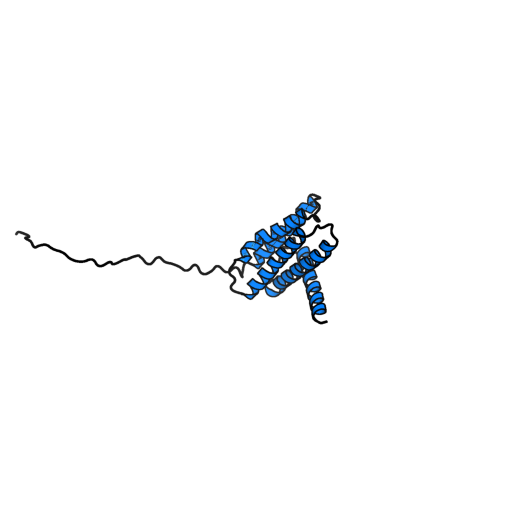1.00 97.94 140 GLU A O 1
ATOM 1110 N N . LYS A 1 141 ? -3.948 -7.605 13.231 1.00 98.38 141 LYS A N 1
ATOM 1111 C CA . LYS A 1 141 ? -4.528 -6.833 14.342 1.00 98.38 141 LYS A CA 1
ATOM 1112 C C . LYS A 1 141 ? -5.928 -6.300 14.068 1.00 98.38 141 LYS A C 1
ATOM 1114 O O . LYS A 1 141 ? -6.660 -6.064 15.027 1.00 98.38 141 LYS A O 1
ATOM 1119 N N . TYR A 1 142 ? -6.271 -6.070 12.801 1.00 98.38 142 TYR A N 1
ATOM 1120 C CA . TYR A 1 142 ? -7.474 -5.325 12.414 1.00 98.38 142 TYR A CA 1
ATOM 1121 C C . TYR A 1 142 ? -8.301 -6.025 11.332 1.00 98.38 142 TYR A C 1
ATOM 1123 O O . TYR A 1 142 ? -9.224 -5.417 10.795 1.00 98.38 142 TYR A O 1
ATOM 1131 N N . ASP A 1 143 ? -7.984 -7.285 11.015 1.00 97.94 143 ASP A N 1
ATOM 1132 C CA . ASP A 1 143 ? -8.722 -8.109 10.056 1.00 97.94 143 ASP A CA 1
ATOM 1133 C C . ASP A 1 143 ? -8.842 -7.460 8.660 1.00 97.94 143 ASP A C 1
ATOM 1135 O O . ASP A 1 143 ? -9.858 -7.601 7.971 1.00 97.94 143 ASP A O 1
ATOM 1139 N N . LEU A 1 144 ? -7.799 -6.739 8.220 1.00 98.69 144 LEU A N 1
ATOM 1140 C CA . LEU A 1 144 ? -7.730 -6.209 6.857 1.00 98.69 144 LEU A CA 1
ATOM 1141 C C . LEU A 1 144 ? -7.904 -7.346 5.841 1.00 98.69 144 LEU A C 1
ATOM 1143 O O . LEU A 1 144 ? -7.178 -8.339 5.860 1.00 98.69 144 LEU A O 1
ATOM 1147 N N . THR A 1 145 ? -8.849 -7.175 4.922 1.00 98.25 145 THR A N 1
ATOM 1148 C CA . THR A 1 145 ? -9.114 -8.109 3.825 1.00 98.25 145 THR A CA 1
ATOM 1149 C C . THR A 1 145 ? -9.330 -7.349 2.524 1.00 98.25 145 THR A C 1
ATOM 1151 O O . THR A 1 145 ? -9.696 -6.176 2.533 1.00 98.25 145 THR A O 1
ATOM 1154 N N . VAL A 1 146 ? -9.108 -8.033 1.405 1.00 98.69 146 VAL A N 1
ATOM 1155 C CA . VAL A 1 146 ? -9.432 -7.558 0.055 1.00 98.69 146 VAL A CA 1
ATOM 1156 C C . VAL A 1 146 ? -10.481 -8.475 -0.571 1.00 98.69 146 VAL A C 1
ATOM 1158 O O . VAL A 1 146 ? -10.759 -9.566 -0.068 1.00 98.69 146 VAL A O 1
ATOM 1161 N N . SER A 1 147 ? -11.070 -8.041 -1.676 1.00 98.31 147 SER A N 1
ATOM 1162 C CA . SER A 1 147 ? -11.972 -8.840 -2.494 1.00 98.31 147 SER A CA 1
ATOM 1163 C C . SER A 1 147 ? -11.280 -10.064 -3.093 1.00 98.31 147 SER A C 1
ATOM 1165 O O . SER A 1 147 ? -10.074 -10.080 -3.348 1.00 98.31 147 SER A O 1
ATOM 1167 N N . ASP A 1 148 ? -12.087 -11.080 -3.412 1.00 98.38 148 ASP A N 1
ATOM 1168 C CA . ASP A 1 148 ? -11.621 -12.335 -4.012 1.00 98.38 148 ASP A CA 1
ATOM 1169 C C . ASP A 1 148 ? -10.807 -12.128 -5.298 1.00 98.38 148 ASP A C 1
ATOM 1171 O O . ASP A 1 148 ? -9.952 -12.950 -5.617 1.00 98.38 148 ASP A O 1
ATOM 1175 N N . LYS A 1 149 ? -11.043 -11.027 -6.030 1.00 98.00 149 LYS A N 1
ATOM 1176 C CA . LYS A 1 149 ? -10.304 -10.690 -7.255 1.00 98.00 149 LYS A CA 1
ATOM 1177 C C . LYS A 1 149 ? -8.798 -10.559 -7.004 1.00 98.00 149 LYS A C 1
ATOM 1179 O O . LYS A 1 149 ? -8.027 -10.935 -7.878 1.00 98.00 149 LYS A O 1
ATOM 1184 N N . TYR A 1 150 ? -8.407 -10.030 -5.846 1.00 98.06 150 TYR A N 1
ATOM 1185 C CA . TYR A 1 150 ? -7.018 -9.692 -5.511 1.00 98.06 150 TYR A CA 1
ATOM 1186 C C . TYR A 1 150 ? -6.468 -10.486 -4.337 1.00 98.06 150 TYR A C 1
ATOM 1188 O O . TYR A 1 150 ? -5.399 -10.169 -3.819 1.00 98.06 150 TYR A O 1
ATOM 1196 N N . LYS A 1 151 ? -7.208 -11.501 -3.889 1.00 97.88 151 LYS A N 1
ATOM 1197 C CA . LYS A 1 151 ? -6.851 -12.258 -2.699 1.00 97.88 151 LYS A CA 1
ATOM 1198 C C . LYS A 1 151 ? -5.469 -12.903 -2.813 1.00 97.88 151 LYS A C 1
ATOM 1200 O O . LYS A 1 151 ? -4.708 -12.820 -1.857 1.00 97.88 151 LYS A O 1
ATOM 1205 N N . ASP A 1 152 ? -5.143 -13.490 -3.960 1.00 97.50 152 ASP A N 1
ATOM 1206 C CA . ASP A 1 152 ? -3.857 -14.166 -4.157 1.00 97.50 152 ASP A CA 1
ATOM 1207 C C . ASP A 1 152 ? -2.688 -13.160 -4.126 1.00 97.50 152 ASP A C 1
ATOM 1209 O O . ASP A 1 152 ? -1.749 -13.337 -3.351 1.00 97.50 152 ASP A O 1
ATOM 1213 N N . ASP A 1 153 ? -2.790 -12.043 -4.860 1.00 96.25 153 ASP A N 1
ATOM 1214 C CA . ASP A 1 153 ? -1.778 -10.970 -4.849 1.00 96.25 153 ASP A CA 1
ATOM 1215 C C . ASP A 1 153 ? -1.589 -10.364 -3.445 1.00 96.25 153 ASP A C 1
ATOM 1217 O O . ASP A 1 153 ? -0.484 -9.970 -3.045 1.00 96.25 153 ASP A O 1
ATOM 1221 N N . PHE A 1 154 ? -2.682 -10.266 -2.685 1.00 98.25 154 PHE A N 1
ATOM 1222 C CA . PHE A 1 154 ? -2.672 -9.741 -1.326 1.00 98.25 154 PHE A CA 1
ATOM 1223 C C . PHE A 1 154 ? -2.056 -10.728 -0.327 1.00 98.25 154 PHE A C 1
ATOM 1225 O O . PHE A 1 154 ? -1.227 -10.341 0.500 1.00 98.25 154 PHE A O 1
ATOM 1232 N N . ASP A 1 155 ? -2.400 -12.010 -0.422 1.00 97.62 155 ASP A N 1
ATOM 1233 C CA . ASP A 1 155 ? -1.820 -13.054 0.421 1.00 97.62 155 ASP A CA 1
ATOM 1234 C C . ASP A 1 155 ? -0.298 -13.166 0.177 1.00 97.62 155 ASP A C 1
ATOM 1236 O O . ASP A 1 155 ? 0.473 -13.288 1.135 1.00 97.62 155 ASP A O 1
ATOM 1240 N N . ASP A 1 156 ? 0.159 -13.022 -1.072 1.00 96.44 156 ASP A N 1
ATOM 1241 C CA . ASP A 1 156 ? 1.581 -13.047 -1.437 1.00 96.44 156 ASP A CA 1
ATOM 1242 C C . ASP A 1 156 ? 2.371 -11.869 -0.843 1.00 96.44 156 ASP A C 1
ATOM 1244 O O . ASP A 1 156 ? 3.471 -12.049 -0.298 1.00 96.44 156 ASP A O 1
ATOM 1248 N N . ILE A 1 157 ? 1.836 -10.643 -0.890 1.00 96.56 157 ILE A N 1
ATOM 1249 C CA . ILE A 1 157 ? 2.513 -9.495 -0.265 1.00 96.56 157 ILE A CA 1
ATOM 1250 C C . ILE A 1 157 ? 2.525 -9.612 1.268 1.00 96.56 157 ILE A C 1
ATOM 1252 O O . ILE A 1 157 ? 3.541 -9.316 1.899 1.00 96.56 157 ILE A O 1
ATOM 1256 N N . VAL A 1 158 ? 1.462 -10.125 1.890 1.00 96.38 158 VAL A N 1
ATOM 1257 C CA . VAL A 1 158 ? 1.425 -10.368 3.344 1.00 96.38 158 VAL A CA 1
ATOM 1258 C C . VAL A 1 158 ? 2.427 -11.461 3.747 1.00 96.38 158 VAL A C 1
ATOM 1260 O O . VAL A 1 158 ? 3.124 -11.340 4.765 1.00 96.38 158 VAL A O 1
ATOM 1263 N N . ALA A 1 159 ? 2.578 -12.507 2.929 1.00 93.81 159 ALA A N 1
ATOM 1264 C CA . ALA A 1 159 ? 3.580 -13.549 3.132 1.00 93.81 159 ALA A CA 1
ATOM 1265 C C . ALA A 1 159 ? 5.015 -12.994 3.059 1.00 93.81 159 ALA A C 1
ATOM 1267 O O . ALA A 1 159 ? 5.843 -13.338 3.911 1.00 93.81 159 ALA A O 1
ATOM 1268 N N . ASN A 1 160 ? 5.297 -12.073 2.128 1.00 88.12 160 ASN A N 1
ATOM 1269 C CA . ASN A 1 160 ? 6.576 -11.352 2.082 1.00 88.12 160 ASN A CA 1
ATOM 1270 C C . ASN A 1 160 ? 6.838 -10.563 3.372 1.00 88.12 160 ASN A C 1
ATOM 1272 O O . ASN A 1 160 ? 7.949 -10.605 3.899 1.00 88.12 160 ASN A O 1
ATOM 1276 N N . GLY A 1 161 ? 5.809 -9.935 3.951 1.00 79.38 161 GLY A N 1
ATOM 1277 C CA . GLY A 1 161 ? 5.916 -9.254 5.245 1.00 79.38 161 GLY A CA 1
ATOM 1278 C C . GLY A 1 161 ? 6.422 -10.183 6.349 1.00 79.38 161 GLY A C 1
ATOM 1279 O O . GLY A 1 161 ? 7.285 -9.814 7.140 1.00 79.38 161 GLY A O 1
ATOM 1280 N N . THR A 1 162 ? 5.980 -11.444 6.353 1.00 77.81 162 THR A N 1
ATOM 1281 C CA . THR A 1 162 ? 6.483 -12.452 7.300 1.00 77.81 162 THR A CA 1
ATOM 1282 C C . THR A 1 162 ? 7.967 -12.763 7.108 1.00 77.81 162 THR A C 1
ATOM 1284 O O . THR A 1 162 ? 8.677 -12.974 8.095 1.00 77.81 162 THR A O 1
ATOM 1287 N N . ALA A 1 163 ? 8.450 -12.815 5.867 1.00 80.25 163 ALA A N 1
ATOM 1288 C CA . ALA A 1 163 ? 9.867 -13.029 5.586 1.00 80.25 163 ALA A CA 1
ATOM 1289 C C . ALA A 1 163 ? 10.713 -11.809 5.991 1.00 80.25 163 ALA A C 1
ATOM 1291 O O . ALA A 1 163 ? 11.751 -11.970 6.637 1.00 80.25 163 ALA A O 1
ATOM 1292 N N . ALA A 1 164 ? 10.229 -10.602 5.689 1.00 80.81 164 ALA A N 1
ATOM 1293 C CA . ALA A 1 164 ? 10.882 -9.343 6.028 1.00 80.81 164 ALA A CA 1
ATOM 1294 C C . ALA A 1 164 ? 11.034 -9.148 7.545 1.00 80.81 164 ALA A C 1
ATOM 1296 O O . ALA A 1 164 ? 12.129 -8.841 8.017 1.00 80.81 164 ALA A O 1
ATOM 1297 N N . THR A 1 165 ? 9.981 -9.407 8.335 1.00 79.50 165 THR A N 1
ATOM 1298 C CA . THR A 1 165 ? 10.060 -9.322 9.805 1.00 79.50 165 THR A CA 1
ATOM 1299 C C . THR A 1 165 ? 11.145 -10.249 10.363 1.00 79.50 165 THR A C 1
ATOM 1301 O O . THR A 1 165 ? 11.982 -9.811 11.148 1.00 79.50 165 THR A O 1
ATOM 1304 N N . LYS A 1 166 ? 11.206 -11.505 9.895 1.00 76.12 166 LYS A N 1
ATOM 1305 C CA . LYS A 1 166 ? 12.221 -12.478 10.341 1.00 76.12 166 LYS A CA 1
ATOM 1306 C C . LYS A 1 166 ? 13.649 -12.044 10.007 1.00 76.12 166 LYS A C 1
ATOM 1308 O O . LYS A 1 166 ? 14.554 -12.280 10.802 1.00 76.12 166 LYS A O 1
ATOM 1313 N N . LYS A 1 167 ? 13.864 -11.432 8.838 1.00 75.81 167 LYS A N 1
ATOM 1314 C CA . LYS A 1 167 ? 15.174 -10.900 8.426 1.00 75.81 167 LYS A CA 1
ATOM 1315 C C . LYS A 1 167 ? 15.638 -9.785 9.370 1.00 75.81 167 LYS A C 1
ATOM 1317 O O . LYS A 1 167 ? 16.795 -9.788 9.777 1.00 75.81 167 LYS A O 1
ATOM 1322 N N . ASN A 1 168 ? 14.738 -8.877 9.748 1.00 71.25 168 ASN A N 1
ATOM 1323 C CA . ASN A 1 168 ? 15.060 -7.756 10.637 1.00 71.25 168 ASN A CA 1
ATOM 1324 C C . ASN A 1 168 ? 15.338 -8.221 12.076 1.00 71.25 168 ASN A C 1
ATOM 1326 O O . ASN A 1 168 ? 16.340 -7.820 12.656 1.00 71.25 168 ASN A O 1
ATOM 1330 N N . GLU A 1 169 ? 14.541 -9.152 12.615 1.00 73.88 169 GLU A N 1
ATOM 1331 C CA . GLU A 1 169 ? 14.781 -9.740 13.947 1.00 73.88 169 GLU A CA 1
ATOM 1332 C C . GLU A 1 169 ? 16.144 -10.448 14.051 1.00 73.88 169 GLU A C 1
ATOM 1334 O O . GLU A 1 169 ? 16.779 -10.445 15.105 1.00 73.88 169 GLU A O 1
ATOM 1339 N N . GLN A 1 170 ? 16.613 -11.056 12.957 1.00 65.06 170 GLN A N 1
ATOM 1340 C CA . GLN A 1 170 ? 17.934 -11.687 12.893 1.00 65.06 170 GLN A CA 1
ATOM 1341 C C . GLN A 1 170 ? 19.076 -10.671 12.776 1.00 65.06 170 GLN A C 1
ATOM 1343 O O . GLN A 1 170 ? 20.161 -10.938 13.287 1.00 65.06 170 GLN A O 1
ATOM 1348 N N . ALA A 1 171 ? 18.844 -9.528 12.124 1.00 64.19 171 ALA A N 1
ATOM 1349 C CA . ALA A 1 171 ? 19.830 -8.460 11.981 1.00 64.19 171 ALA A CA 1
ATOM 1350 C C . ALA A 1 171 ? 20.010 -7.644 13.275 1.00 64.19 171 ALA A C 1
ATOM 1352 O O . ALA A 1 171 ? 21.136 -7.291 13.611 1.00 64.19 171 ALA A O 1
ATOM 1353 N N . ASP A 1 172 ? 18.929 -7.403 14.025 1.00 55.62 172 ASP A N 1
ATOM 1354 C CA . ASP A 1 172 ? 18.952 -6.650 15.291 1.00 55.62 172 ASP A CA 1
ATOM 1355 C C . ASP A 1 172 ? 19.467 -7.480 16.487 1.00 55.62 172 ASP A C 1
ATOM 1357 O O . ASP A 1 172 ? 19.773 -6.941 17.552 1.00 55.62 172 ASP A O 1
ATOM 1361 N N . GLY A 1 173 ? 19.559 -8.805 16.329 1.00 50.59 173 GLY A N 1
ATOM 1362 C CA . GLY A 1 173 ? 20.084 -9.735 17.331 1.00 50.59 173 GLY A CA 1
ATOM 1363 C C . GLY A 1 173 ? 21.595 -10.007 17.254 1.00 50.59 173 GLY A C 1
ATOM 1364 O O . GLY A 1 173 ? 22.067 -10.866 18.005 1.00 50.59 173 GLY A O 1
ATOM 1365 N N . GLN A 1 174 ? 22.335 -9.341 16.352 1.00 40.31 174 GLN A N 1
ATOM 1366 C CA . GLN A 1 174 ? 23.792 -9.486 16.171 1.00 40.31 174 GLN A CA 1
ATOM 1367 C C . GLN A 1 174 ? 24.610 -8.344 16.780 1.00 40.31 174 GLN A C 1
ATOM 1369 O O . GLN A 1 174 ? 24.205 -7.169 16.660 1.00 40.31 174 GLN A O 1
#

Foldseek 3Di:
DDDDDDDDDDDDDDDDDPPPDPDPPPPPDADACLVPLLVLLQQLQVQLVVLVVVCVVVVHDCLFLVNQLVSLVSSLVSNVVLLPGDHPDPVVSVLSVQLSVLSVQLNVLSVVDTSPDPVSVVSNLVSLLSNLLSLLCCCVPPVRDYDPVCRVVSVVSVVSVVVSVVVVVVVVVD